Protein AF-X1MUB3-F1 (afdb_monomer)

Sequence (133 aa):
MIGELLTVVALPVMIALSGAAENIEVFLGGFYWQAFIVAVWESIAALSIIISLLYIFQKRYNKQGSLLKWMSPNFYTVYIMHQLVIVAVMIPFLRAAMPTALKFIFVALISVPACFVVSDLIRRIPYTKRVLG

pLDDT: mean 77.76, std 10.66, range [44.25, 91.31]

Solvent-accessible surface area (backbone atoms only — not comparable to full-atom values): 7685 Å² total; per-residue (Å²): 96,74,66,44,53,51,42,63,55,45,52,63,51,53,44,65,75,66,58,40,90,79,50,62,61,54,64,79,48,70,102,40,74,62,21,52,54,49,55,53,47,52,53,52,38,54,51,42,50,53,53,38,51,51,50,49,43,57,72,77,54,68,69,77,46,74,66,51,62,62,45,59,80,30,48,67,50,24,66,69,43,39,65,60,44,43,51,63,56,42,59,76,56,68,81,50,98,64,62,68,71,59,53,50,54,53,42,50,66,50,30,56,59,48,27,54,53,52,26,49,55,56,64,68,40,84,82,47,71,82,81,70,118

InterPro domains: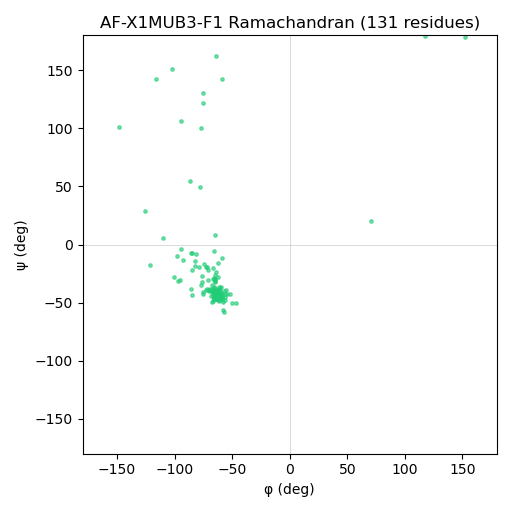
  IPR050623 Periplasmic Glucan Succinylation Acyltransferase [PTHR36927] (8-132)

Radius of gyration: 21.75 Å; Cα contacts (8 Å, |Δi|>4): 59; chains: 1; bounding box: 49×46×45 Å

Secondary structure (DSSP, 8-state):
-HHHHHHHHHHHHHHHHTTTTS-THHHHSSS-HHHHHHHHHHHHHHHHHHHHHHHHHHHH-----HHHHHHGGGHHHHHHHHHHHHHHHHHHHHTS---HHHHHHHHHHHHHHHHHHHHHHHHHSTTSTTT--

Organism: NCBI:txid412755

Mean predicted aligned error: 11.03 Å

Structure (mmCIF, N/CA/C/O backbone):
data_AF-X1MUB3-F1
#
_entry.id   AF-X1MUB3-F1
#
loop_
_atom_site.group_PDB
_atom_site.id
_atom_site.type_symbol
_atom_site.label_atom_id
_atom_site.label_alt_id
_atom_site.label_comp_id
_atom_site.label_asym_id
_atom_site.label_entity_id
_atom_site.label_seq_id
_atom_site.pdbx_PDB_ins_code
_atom_site.Cartn_x
_atom_site.Cartn_y
_atom_site.Cartn_z
_atom_site.occupancy
_atom_site.B_iso_or_equiv
_atom_site.auth_seq_id
_atom_site.auth_comp_id
_atom_site.auth_asym_id
_atom_site.auth_atom_id
_atom_site.pdbx_PDB_model_num
ATOM 1 N N . MET A 1 1 ? 0.242 17.736 3.246 1.00 61.06 1 MET A N 1
ATOM 2 C CA . MET A 1 1 ? -0.026 18.658 2.117 1.00 61.06 1 MET A CA 1
ATOM 3 C C . MET A 1 1 ? 1.180 19.515 1.732 1.00 61.06 1 MET A C 1
ATOM 5 O O . MET A 1 1 ? 1.747 19.218 0.697 1.00 61.06 1 MET A O 1
ATOM 9 N N . ILE A 1 2 ? 1.650 20.500 2.522 1.00 65.12 2 ILE A N 1
ATOM 10 C CA . ILE A 1 2 ? 2.849 21.300 2.141 1.00 65.12 2 ILE A CA 1
ATOM 11 C C . ILE A 1 2 ? 4.099 20.409 1.988 1.00 65.12 2 ILE A C 1
ATOM 13 O O . ILE A 1 2 ? 4.850 20.561 1.032 1.00 65.12 2 ILE A O 1
ATOM 17 N N . GLY A 1 3 ? 4.267 19.419 2.873 1.00 67.69 3 GLY A N 1
ATOM 18 C CA . GLY A 1 3 ? 5.355 18.437 2.779 1.00 67.69 3 GLY A CA 1
ATOM 19 C C . GLY A 1 3 ? 5.287 17.516 1.553 1.00 67.69 3 GLY A C 1
ATOM 20 O O . GLY A 1 3 ? 6.328 17.126 1.051 1.00 67.69 3 GLY A O 1
ATOM 21 N N . GLU A 1 4 ? 4.093 17.220 1.030 1.00 68.38 4 GLU A N 1
ATOM 22 C CA . GLU A 1 4 ? 3.941 16.406 -0.192 1.00 68.38 4 GLU A CA 1
ATOM 23 C C . GLU A 1 4 ? 4.241 17.211 -1.453 1.00 68.38 4 GLU A C 1
ATOM 25 O O . GLU A 1 4 ? 4.804 16.698 -2.412 1.00 68.38 4 GLU A O 1
ATOM 30 N N . LEU A 1 5 ? 3.887 18.498 -1.450 1.00 68.44 5 LEU A N 1
ATOM 31 C CA . LEU A 1 5 ? 4.240 19.390 -2.545 1.00 68.44 5 LEU A CA 1
ATOM 32 C C . LEU A 1 5 ? 5.765 19.555 -2.622 1.00 68.44 5 LEU A C 1
ATOM 34 O O . LEU A 1 5 ? 6.330 19.519 -3.708 1.00 68.44 5 LEU A O 1
ATOM 38 N N . LEU A 1 6 ? 6.435 19.660 -1.469 1.00 71.38 6 LEU A N 1
ATOM 39 C CA . LEU A 1 6 ? 7.896 19.701 -1.385 1.00 71.38 6 LEU A CA 1
ATOM 40 C C . LEU A 1 6 ? 8.557 18.408 -1.877 1.00 71.38 6 LEU A C 1
ATOM 42 O O . LEU A 1 6 ? 9.554 18.491 -2.591 1.00 71.38 6 LEU A O 1
ATOM 46 N N . THR A 1 7 ? 8.019 17.229 -1.545 1.00 73.50 7 THR A N 1
ATOM 47 C CA . THR A 1 7 ? 8.581 15.961 -2.036 1.00 73.50 7 THR A CA 1
ATOM 48 C C . THR A 1 7 ? 8.389 15.833 -3.543 1.00 73.50 7 THR A C 1
ATOM 50 O O . THR A 1 7 ? 9.376 15.647 -4.247 1.00 73.50 7 THR A O 1
ATOM 53 N N . VAL A 1 8 ? 7.179 16.050 -4.066 1.00 74.50 8 VAL A N 1
ATOM 54 C CA . VAL A 1 8 ? 6.888 15.965 -5.511 1.00 74.50 8 VAL A CA 1
ATOM 55 C C . VAL A 1 8 ? 7.699 16.973 -6.335 1.00 74.50 8 VAL A C 1
ATOM 57 O O . VAL A 1 8 ? 8.166 16.629 -7.418 1.00 74.50 8 VAL A O 1
ATOM 60 N N . VAL A 1 9 ? 7.917 18.191 -5.826 1.00 74.44 9 VAL A N 1
ATOM 61 C CA . VAL A 1 9 ? 8.726 19.224 -6.504 1.00 74.44 9 VAL A CA 1
ATOM 62 C C . VAL A 1 9 ? 10.230 18.949 -6.398 1.00 74.44 9 VAL A C 1
ATOM 64 O O . VAL A 1 9 ? 10.983 19.333 -7.290 1.00 74.44 9 VAL A O 1
ATOM 67 N N . ALA A 1 10 ? 10.691 18.248 -5.362 1.00 73.50 10 ALA A N 1
ATOM 68 C CA . ALA A 1 10 ? 12.101 17.889 -5.245 1.00 73.50 10 ALA A CA 1
ATOM 69 C C . ALA A 1 10 ? 12.554 16.900 -6.338 1.00 73.50 10 ALA A C 1
ATOM 71 O O . ALA A 1 10 ? 13.694 16.996 -6.781 1.00 73.50 10 ALA A O 1
ATOM 72 N N . LEU A 1 11 ? 11.675 16.029 -6.852 1.00 74.00 11 LEU A N 1
ATOM 73 C CA . LEU A 1 11 ? 12.004 15.078 -7.926 1.00 74.00 11 LEU A CA 1
ATOM 74 C C . LEU A 1 11 ? 12.513 15.746 -9.225 1.00 74.00 11 LEU A C 1
ATOM 76 O O . LEU A 1 11 ? 13.627 15.431 -9.645 1.00 74.00 11 LEU A O 1
ATOM 80 N N . PRO A 1 12 ? 11.783 16.686 -9.864 1.00 72.19 12 PRO A N 1
ATOM 81 C CA . PRO A 1 12 ? 12.269 17.363 -11.067 1.00 72.19 12 PRO A CA 1
ATOM 82 C C . PRO A 1 12 ? 13.513 18.219 -10.799 1.00 72.19 12 PRO A C 1
ATOM 84 O O . PRO A 1 12 ? 14.368 18.330 -11.673 1.00 72.19 12 PRO A O 1
ATOM 87 N N . VAL A 1 13 ? 13.660 18.775 -9.591 1.00 72.06 13 VAL A N 1
ATOM 88 C CA . VAL A 1 13 ? 14.860 19.528 -9.187 1.00 72.06 13 VAL A CA 1
ATOM 89 C C . VAL A 1 13 ? 16.081 18.607 -9.085 1.00 72.06 13 VAL A C 1
ATOM 91 O O . VAL A 1 13 ? 17.155 18.964 -9.563 1.00 72.06 13 VAL A O 1
ATOM 94 N N . MET A 1 14 ? 15.922 17.400 -8.536 1.00 69.25 14 MET A N 1
ATOM 95 C CA . MET A 1 14 ? 16.994 16.400 -8.470 1.00 69.25 14 MET A CA 1
ATOM 96 C C . MET A 1 14 ? 17.398 15.892 -9.856 1.00 69.25 14 MET A C 1
ATOM 98 O O . MET A 1 14 ? 18.586 15.736 -10.131 1.00 69.25 14 MET A O 1
ATOM 102 N N . ILE A 1 15 ? 16.429 15.678 -10.748 1.00 69.31 15 ILE A N 1
ATOM 103 C CA . ILE A 1 15 ? 16.672 15.279 -12.144 1.00 69.31 15 ILE A CA 1
ATOM 104 C C . ILE A 1 15 ? 17.404 16.400 -12.903 1.00 69.31 15 IL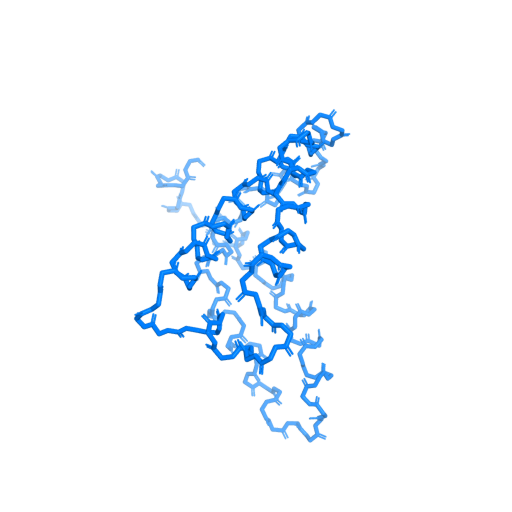E A C 1
ATOM 106 O O . ILE A 1 15 ? 18.358 16.130 -13.630 1.00 69.31 15 ILE A O 1
ATOM 110 N N . ALA A 1 16 ? 17.021 17.662 -12.691 1.00 70.19 16 ALA A N 1
ATOM 111 C CA . ALA A 1 16 ? 17.649 18.811 -13.344 1.00 70.19 16 ALA A CA 1
ATOM 112 C C . ALA A 1 16 ? 19.083 19.089 -12.851 1.00 70.19 16 ALA A C 1
ATOM 114 O O . ALA A 1 16 ? 19.952 19.409 -13.657 1.00 70.19 16 ALA A O 1
ATOM 115 N N . LEU A 1 17 ? 19.349 18.955 -11.546 1.00 67.25 17 LEU A N 1
ATOM 116 C CA . LEU A 1 17 ? 20.662 19.252 -10.946 1.00 67.25 17 LEU A CA 1
ATOM 117 C C . LEU A 1 17 ? 21.713 18.151 -11.149 1.00 67.25 17 LEU A C 1
ATOM 119 O O . LEU A 1 17 ? 22.905 18.406 -11.007 1.00 67.25 17 LEU A O 1
ATOM 123 N N . SER A 1 18 ? 21.290 16.927 -11.453 1.00 62.19 18 SER A N 1
ATOM 124 C CA . SER A 1 18 ? 22.169 15.751 -11.541 1.00 62.19 18 SER A CA 1
ATOM 125 C C . SER A 1 18 ? 22.678 15.439 -12.951 1.00 62.19 18 SER A C 1
ATOM 127 O O . SER A 1 18 ? 23.459 14.503 -13.107 1.00 62.19 18 SER A O 1
ATOM 129 N N . GLY A 1 19 ? 22.241 16.182 -13.977 1.00 61.72 19 GLY A N 1
ATOM 130 C CA . GLY A 1 19 ? 22.562 15.871 -15.378 1.00 61.72 19 GLY A CA 1
ATOM 131 C C . GLY A 1 19 ? 21.848 14.619 -15.910 1.00 61.72 19 GLY A C 1
ATOM 132 O O . GLY A 1 19 ? 22.267 14.041 -16.910 1.00 61.72 19 GLY A O 1
ATOM 133 N N . ALA A 1 20 ? 20.754 14.199 -15.262 1.00 54.00 20 ALA A N 1
ATOM 134 C CA . ALA A 1 20 ? 20.024 12.953 -15.526 1.00 54.00 20 ALA A CA 1
ATOM 135 C C . ALA A 1 20 ? 19.469 12.789 -16.953 1.00 54.00 20 ALA A C 1
ATOM 137 O O . ALA A 1 20 ? 19.023 11.700 -17.308 1.00 54.00 20 ALA A O 1
ATOM 138 N N . ALA A 1 21 ? 19.477 13.846 -17.768 1.00 57.47 21 ALA A N 1
ATOM 139 C CA . ALA A 1 21 ? 19.092 13.763 -19.173 1.00 57.47 21 ALA A CA 1
ATOM 140 C C . ALA A 1 21 ? 20.045 12.872 -19.995 1.00 57.47 21 ALA A C 1
ATOM 142 O O . ALA A 1 21 ? 19.629 12.344 -21.023 1.00 57.47 21 ALA A O 1
ATOM 143 N N . GLU A 1 22 ? 21.292 12.684 -19.544 1.00 60.62 22 GLU A N 1
ATOM 144 C CA . GLU A 1 22 ? 22.306 11.933 -20.294 1.00 60.62 22 GLU A CA 1
ATOM 145 C C . GLU A 1 22 ? 22.447 10.463 -19.861 1.00 60.62 22 GLU A C 1
ATOM 147 O O . GLU A 1 22 ? 22.742 9.627 -20.708 1.00 60.62 22 GLU A O 1
ATOM 152 N N . ASN A 1 23 ? 22.216 10.109 -18.584 1.00 62.75 23 ASN A N 1
ATOM 153 C CA . ASN A 1 23 ? 22.365 8.728 -18.090 1.00 62.75 23 ASN A CA 1
ATOM 154 C C . ASN A 1 23 ? 21.384 8.388 -16.950 1.00 62.75 23 ASN A C 1
ATOM 156 O O . ASN A 1 23 ? 21.619 8.701 -15.783 1.00 62.75 23 ASN A O 1
ATOM 160 N N . ILE A 1 24 ? 20.304 7.674 -17.282 1.00 65.75 24 ILE A N 1
ATOM 161 C CA . ILE A 1 24 ? 19.257 7.239 -16.333 1.00 65.75 24 ILE A CA 1
ATOM 162 C C . ILE A 1 24 ? 19.772 6.132 -15.386 1.00 65.75 24 ILE A C 1
ATOM 164 O O . ILE A 1 24 ? 19.267 5.965 -14.277 1.00 65.75 24 ILE A O 1
ATOM 168 N N . GLU A 1 25 ? 20.822 5.401 -15.775 1.00 65.06 25 GLU A N 1
ATOM 169 C CA . GLU A 1 25 ? 21.397 4.301 -14.983 1.00 65.06 25 GLU A CA 1
ATOM 170 C C . GLU A 1 25 ? 21.951 4.752 -13.624 1.00 65.06 25 GLU A C 1
ATOM 172 O O . GLU A 1 25 ? 21.879 4.002 -12.655 1.00 65.06 25 GLU A O 1
ATOM 177 N N . VAL A 1 26 ? 22.393 6.011 -13.512 1.00 64.19 26 VAL A N 1
ATOM 178 C CA . VAL A 1 26 ? 22.900 6.609 -12.261 1.00 64.19 26 VAL A CA 1
ATOM 179 C C . VAL A 1 26 ? 21.793 6.747 -11.196 1.00 64.19 26 VAL A C 1
ATOM 181 O O . VAL A 1 26 ? 22.086 6.842 -10.003 1.00 64.19 26 VAL A O 1
ATOM 184 N N . PHE A 1 27 ? 20.520 6.726 -11.614 1.00 64.00 27 PHE A N 1
ATOM 185 C CA . PHE A 1 27 ? 19.339 6.775 -10.744 1.00 64.00 27 PHE A CA 1
ATOM 186 C C . PHE A 1 27 ? 18.774 5.392 -10.406 1.00 64.00 27 PHE A C 1
ATOM 188 O O . PHE A 1 27 ? 18.200 5.216 -9.336 1.00 64.00 27 PHE A O 1
ATOM 195 N N . LEU A 1 28 ? 18.926 4.420 -11.308 1.00 65.38 28 LEU A N 1
ATOM 196 C CA . LEU A 1 28 ? 18.357 3.074 -11.167 1.00 65.38 28 LEU A CA 1
ATOM 197 C C . LEU A 1 28 ? 19.104 2.210 -10.133 1.00 65.38 28 LEU A C 1
ATOM 199 O O . LEU A 1 28 ? 18.561 1.206 -9.672 1.00 65.38 28 LEU A O 1
ATOM 203 N N . GLY A 1 29 ? 20.323 2.599 -9.745 1.00 63.72 29 GLY A N 1
ATOM 204 C CA . GLY A 1 29 ? 21.091 1.966 -8.671 1.00 63.72 29 GLY A CA 1
ATOM 205 C C . GLY A 1 29 ? 22.607 2.097 -8.854 1.00 63.72 29 GLY A C 1
ATOM 206 O O . GLY A 1 29 ? 23.087 2.663 -9.829 1.00 63.72 29 GLY A O 1
ATOM 207 N N . GLY A 1 30 ? 23.381 1.567 -7.902 1.00 71.12 30 GLY A N 1
ATOM 208 C CA . GLY A 1 30 ? 24.851 1.566 -7.934 1.00 71.12 30 GLY A CA 1
ATOM 209 C C . GLY A 1 30 ? 25.499 2.343 -6.783 1.00 71.12 30 GLY A C 1
ATOM 210 O O . GLY A 1 30 ? 24.819 2.894 -5.920 1.00 71.12 30 GLY A O 1
ATOM 211 N N . PHE A 1 31 ? 26.835 2.377 -6.751 1.00 73.81 31 PHE A N 1
ATOM 212 C CA . PHE A 1 31 ? 27.618 3.039 -5.695 1.00 73.81 31 PHE A CA 1
ATOM 213 C C . PHE A 1 31 ? 27.826 4.534 -5.999 1.00 73.81 31 PHE A C 1
ATOM 215 O O . PHE A 1 31 ? 28.947 5.035 -6.064 1.00 73.81 31 PHE A O 1
ATOM 222 N N . TYR A 1 32 ? 26.719 5.241 -6.226 1.00 78.88 3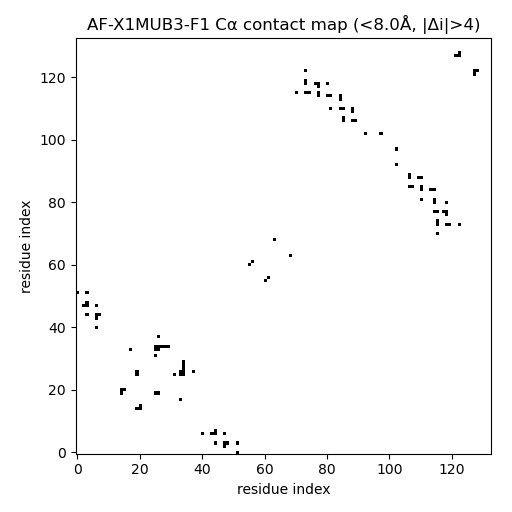2 TYR A N 1
ATOM 223 C CA . TYR A 1 32 ? 26.700 6.657 -6.588 1.00 78.88 32 TYR A CA 1
ATOM 224 C C . TYR A 1 32 ? 26.008 7.476 -5.501 1.00 78.88 32 TYR A C 1
ATOM 226 O O . TYR A 1 32 ? 25.007 7.054 -4.919 1.00 78.88 32 TYR A O 1
ATOM 234 N N . TRP A 1 33 ? 26.517 8.680 -5.237 1.00 77.88 33 TRP A N 1
ATOM 235 C CA . TRP A 1 33 ? 25.911 9.576 -4.251 1.00 77.88 33 TRP A CA 1
ATOM 236 C C . TRP A 1 33 ? 24.517 10.047 -4.702 1.00 77.88 33 TRP A C 1
ATOM 238 O O . TRP A 1 33 ? 23.643 10.258 -3.865 1.00 77.88 33 TRP A O 1
ATOM 248 N N . GLN A 1 34 ? 24.275 10.128 -6.015 1.00 79.12 34 GLN A N 1
ATOM 249 C CA . GLN A 1 34 ? 22.971 10.450 -6.599 1.00 79.12 34 GLN A CA 1
ATOM 250 C C . GLN A 1 34 ? 21.918 9.385 -6.261 1.00 79.12 34 GLN A C 1
ATOM 252 O O . GLN A 1 34 ? 20.833 9.730 -5.798 1.00 79.12 34 GLN A O 1
ATOM 257 N N . ALA A 1 35 ? 22.256 8.098 -6.407 1.00 77.25 35 ALA A N 1
ATOM 258 C CA . ALA A 1 35 ? 21.366 6.987 -6.065 1.00 77.25 35 ALA A CA 1
ATOM 259 C C . ALA A 1 35 ? 20.998 6.982 -4.570 1.00 77.25 35 ALA A C 1
ATOM 261 O O . ALA A 1 35 ? 19.852 6.718 -4.210 1.00 77.25 35 ALA A O 1
ATOM 262 N N . PHE A 1 36 ? 21.939 7.347 -3.690 1.00 80.31 36 PHE A N 1
ATOM 263 C CA . PHE A 1 36 ? 21.664 7.484 -2.257 1.00 80.31 36 PHE A CA 1
ATOM 264 C C . PHE A 1 36 ? 20.640 8.589 -1.966 1.00 80.31 36 PHE A C 1
ATOM 266 O O . PHE A 1 36 ? 19.683 8.365 -1.225 1.00 80.31 36 PHE A O 1
ATOM 273 N N . ILE A 1 37 ? 20.805 9.770 -2.568 1.00 80.56 37 ILE A N 1
ATOM 274 C CA . ILE A 1 37 ? 19.869 10.883 -2.360 1.00 80.56 37 ILE A CA 1
ATOM 275 C C . ILE A 1 37 ? 18.479 10.525 -2.902 1.00 80.56 37 ILE A C 1
ATOM 277 O O . ILE A 1 37 ? 17.480 10.833 -2.251 1.00 80.56 37 ILE A O 1
ATOM 281 N N . VAL A 1 38 ? 18.399 9.834 -4.042 1.00 79.69 38 VAL A N 1
ATOM 282 C CA . VAL A 1 38 ? 17.131 9.349 -4.613 1.00 79.69 38 VAL A CA 1
ATOM 283 C C . VAL A 1 38 ? 16.451 8.357 -3.679 1.00 79.69 38 VAL A C 1
ATOM 285 O O . VAL A 1 38 ? 15.283 8.551 -3.368 1.00 79.69 38 VAL A O 1
ATOM 288 N N . ALA A 1 39 ? 17.171 7.369 -3.147 1.00 82.25 39 ALA A N 1
ATOM 289 C CA . ALA A 1 39 ? 16.604 6.389 -2.218 1.00 82.25 39 ALA A CA 1
ATOM 290 C C . ALA A 1 39 ? 16.095 7.030 -0.908 1.00 82.25 39 ALA A C 1
ATOM 292 O O . ALA A 1 39 ? 15.033 6.669 -0.384 1.00 82.25 39 ALA A O 1
ATOM 293 N N . VAL A 1 40 ? 16.829 8.016 -0.378 1.00 84.38 40 VAL A N 1
ATOM 294 C CA . VAL A 1 40 ? 16.391 8.800 0.789 1.00 84.38 40 VAL A CA 1
ATOM 295 C C . VAL A 1 40 ? 15.144 9.616 0.447 1.00 84.38 40 VAL A C 1
ATOM 297 O O . VAL A 1 40 ? 14.180 9.622 1.218 1.00 84.38 40 VAL A O 1
ATOM 300 N N . TRP A 1 41 ? 15.133 10.269 -0.715 1.00 83.75 41 TRP A N 1
ATOM 301 C CA . TRP A 1 41 ? 13.981 11.028 -1.189 1.00 83.75 41 TRP A CA 1
ATOM 302 C C . TRP A 1 41 ? 12.751 10.132 -1.385 1.00 83.75 41 TRP A C 1
ATOM 304 O O . TRP A 1 41 ? 11.679 10.491 -0.902 1.00 83.75 41 TRP A O 1
ATOM 314 N N . GLU A 1 42 ? 12.895 8.953 -1.996 1.00 82.62 42 GLU A N 1
ATOM 315 C CA . GLU A 1 42 ? 11.810 7.981 -2.189 1.00 82.62 42 GLU A CA 1
ATOM 316 C C . GLU A 1 42 ? 11.210 7.542 -0.852 1.00 82.62 42 GLU A C 1
ATOM 318 O O . GLU A 1 42 ? 9.988 7.515 -0.692 1.00 82.62 42 GLU A O 1
ATOM 323 N N . SER A 1 43 ? 12.059 7.274 0.143 1.00 87.38 43 SER A N 1
ATOM 324 C CA . SER A 1 43 ? 11.621 6.895 1.490 1.00 87.38 43 SER A CA 1
ATOM 325 C C . SER A 1 43 ? 10.815 8.015 2.163 1.00 87.38 43 SER A C 1
ATOM 327 O O . SER A 1 43 ? 9.744 7.771 2.726 1.00 87.38 43 SER A O 1
ATOM 329 N N . ILE A 1 44 ? 11.290 9.263 2.076 1.00 86.44 44 ILE A N 1
ATOM 330 C CA . ILE A 1 44 ? 10.589 10.434 2.628 1.00 86.44 44 ILE A CA 1
ATOM 331 C C . ILE A 1 44 ? 9.279 10.688 1.871 1.00 86.44 44 ILE A C 1
ATOM 333 O O . ILE A 1 44 ? 8.250 10.968 2.493 1.00 86.44 44 ILE A O 1
ATOM 337 N N . ALA A 1 45 ? 9.288 10.557 0.543 1.00 85.62 45 ALA A N 1
ATOM 338 C CA . ALA A 1 45 ? 8.108 10.713 -0.294 1.00 85.62 45 ALA A CA 1
ATOM 339 C C . ALA A 1 45 ? 7.040 9.678 0.076 1.00 85.62 45 ALA A C 1
ATOM 341 O O . ALA A 1 45 ? 5.901 10.060 0.361 1.00 85.62 45 ALA A O 1
ATOM 342 N N . ALA A 1 46 ? 7.417 8.402 0.193 1.00 85.88 46 ALA A N 1
ATOM 343 C CA . ALA A 1 46 ? 6.518 7.330 0.608 1.00 85.88 46 ALA A CA 1
ATOM 344 C C . ALA A 1 46 ? 5.869 7.619 1.973 1.00 85.88 46 ALA A C 1
ATOM 346 O O . ALA A 1 46 ? 4.645 7.543 2.106 1.00 85.88 46 ALA A O 1
ATOM 347 N N . LEU A 1 47 ? 6.655 8.033 2.973 1.00 89.06 47 LEU A N 1
ATOM 348 C CA . LEU A 1 47 ? 6.129 8.402 4.293 1.00 89.06 47 LEU A CA 1
ATOM 349 C C . LEU A 1 47 ? 5.188 9.611 4.230 1.00 89.06 47 LEU A C 1
ATOM 351 O O . LEU A 1 47 ? 4.134 9.604 4.870 1.00 89.06 47 LEU A O 1
ATOM 355 N N . SER A 1 48 ? 5.533 10.634 3.444 1.00 87.25 48 SER A N 1
ATOM 356 C CA . SER A 1 48 ? 4.707 11.837 3.299 1.00 87.25 48 SER A CA 1
ATOM 357 C C . SER A 1 48 ? 3.325 11.528 2.713 1.00 87.25 48 SER A C 1
ATOM 359 O O . SER A 1 48 ? 2.324 12.062 3.207 1.00 87.25 48 SER A O 1
ATOM 361 N N . ILE A 1 49 ? 3.277 10.607 1.742 1.00 86.88 49 ILE A N 1
ATOM 362 C CA . ILE A 1 49 ? 2.048 10.120 1.109 1.00 86.88 49 ILE A CA 1
ATOM 363 C C . ILE A 1 49 ? 1.213 9.343 2.125 1.00 86.88 49 ILE A C 1
ATOM 365 O O . ILE A 1 49 ? 0.025 9.621 2.288 1.00 86.88 49 ILE A O 1
ATOM 369 N N . ILE A 1 50 ? 1.827 8.409 2.861 1.00 89.81 50 ILE A N 1
ATOM 370 C CA . ILE A 1 50 ? 1.125 7.614 3.880 1.00 89.81 50 ILE A CA 1
ATOM 371 C C . ILE A 1 50 ? 0.491 8.532 4.935 1.00 89.81 50 ILE A C 1
ATOM 373 O O . ILE A 1 50 ? -0.698 8.402 5.232 1.00 89.81 50 ILE A O 1
ATOM 377 N N . ILE A 1 51 ? 1.255 9.486 5.476 1.00 88.88 51 ILE A N 1
ATOM 378 C CA . ILE A 1 51 ? 0.785 10.400 6.529 1.00 88.88 51 ILE A CA 1
ATOM 379 C C . ILE A 1 51 ? -0.336 11.305 6.017 1.00 88.88 51 ILE A C 1
ATOM 381 O O . ILE A 1 51 ? -1.333 11.515 6.711 1.00 88.88 51 ILE A O 1
ATOM 385 N N . SER A 1 52 ? -0.200 11.852 4.813 1.00 87.38 52 SER A N 1
ATOM 386 C CA . SER A 1 52 ? -1.200 12.771 4.273 1.00 87.38 52 SER A CA 1
ATOM 387 C C . SER A 1 52 ? -2.479 12.050 3.880 1.00 87.38 52 SER A C 1
ATOM 389 O O . SER A 1 52 ? -3.567 12.556 4.163 1.00 87.38 52 SER A O 1
ATOM 391 N N . LEU A 1 53 ? -2.374 10.847 3.313 1.00 87.62 53 LEU A N 1
ATOM 392 C CA . LEU A 1 53 ? -3.534 10.008 3.046 1.00 87.62 53 LEU A CA 1
ATOM 393 C C . LEU A 1 53 ? -4.247 9.658 4.356 1.00 87.62 53 LEU A C 1
ATOM 395 O O . LEU A 1 53 ? -5.461 9.836 4.457 1.00 87.62 53 LEU A O 1
ATOM 399 N N . LEU A 1 54 ? -3.499 9.276 5.396 1.00 87.88 54 LEU A N 1
ATOM 400 C CA . LEU A 1 54 ? -4.056 9.019 6.723 1.00 87.88 54 LEU A CA 1
ATOM 401 C C . LEU A 1 54 ? -4.764 10.260 7.288 1.00 87.88 54 LEU A C 1
ATOM 403 O O . 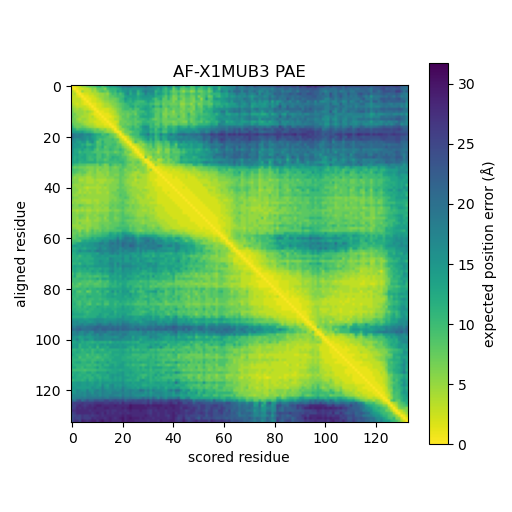LEU A 1 54 ? -5.898 10.155 7.751 1.00 87.88 54 LEU A O 1
ATOM 407 N N . TYR A 1 55 ? -4.149 11.441 7.190 1.00 89.25 55 TYR A N 1
ATOM 408 C CA . TYR A 1 55 ? -4.747 12.706 7.626 1.00 89.25 55 TYR A CA 1
ATOM 409 C C . TYR A 1 55 ? -6.042 13.033 6.867 1.00 89.25 55 TYR A C 1
ATOM 411 O O . TYR A 1 55 ? -7.040 13.424 7.477 1.00 89.25 55 TYR A O 1
ATOM 419 N N . ILE A 1 56 ? -6.061 12.854 5.543 1.00 87.44 56 ILE A N 1
ATOM 420 C CA . ILE A 1 56 ? -7.249 13.092 4.711 1.00 87.44 56 ILE A CA 1
ATOM 421 C C . ILE A 1 56 ? -8.372 12.135 5.113 1.00 87.44 56 ILE A C 1
ATOM 423 O O . ILE A 1 56 ? -9.504 12.580 5.319 1.00 87.44 56 ILE A O 1
ATOM 427 N N . PHE A 1 57 ? -8.073 10.845 5.266 1.00 84.88 57 PHE A N 1
ATOM 428 C C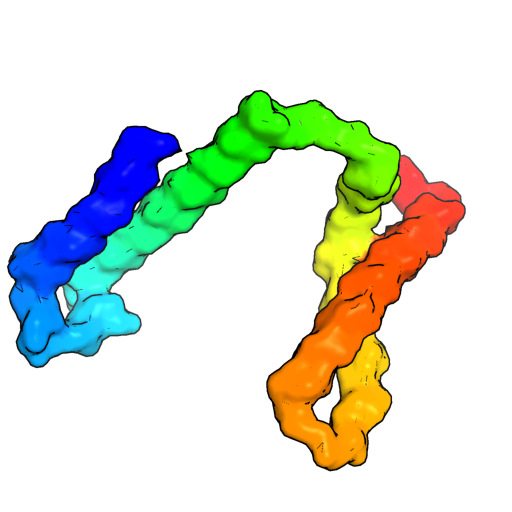A . PHE A 1 57 ? -9.061 9.848 5.673 1.00 84.88 57 PHE A CA 1
ATOM 429 C C . PHE A 1 57 ? -9.574 10.102 7.094 1.00 84.88 57 PHE A C 1
ATOM 431 O O . PHE A 1 57 ? -10.784 10.065 7.309 1.00 84.88 57 PHE A O 1
ATOM 438 N N . GLN A 1 58 ? -8.704 10.472 8.034 1.00 84.25 58 GLN A N 1
ATOM 439 C CA . GLN A 1 58 ? -9.115 10.843 9.390 1.00 84.25 58 GLN A CA 1
ATOM 440 C C . GLN A 1 58 ? -9.958 12.119 9.432 1.00 84.25 58 GLN A C 1
ATOM 442 O O . GLN A 1 58 ? -10.873 12.211 10.239 1.00 84.25 58 GLN A O 1
ATOM 447 N N . LYS A 1 59 ? -9.689 13.123 8.592 1.00 84.81 59 LYS A N 1
ATOM 448 C CA . LYS A 1 59 ? -10.418 14.401 8.649 1.00 84.81 59 LYS A CA 1
ATOM 449 C C . LYS A 1 59 ? -11.718 14.387 7.846 1.00 84.81 59 LYS A C 1
ATOM 451 O O . LYS A 1 59 ? -12.704 14.987 8.266 1.00 84.81 59 LYS A O 1
ATOM 456 N N . ARG A 1 60 ? -11.722 13.741 6.676 1.00 80.94 60 ARG A N 1
ATOM 457 C CA . ARG A 1 60 ? -12.852 13.755 5.724 1.00 80.94 60 ARG A CA 1
ATOM 458 C C . ARG A 1 60 ? -13.707 12.492 5.794 1.00 80.94 60 ARG A C 1
ATOM 460 O O . ARG A 1 60 ? -14.901 12.572 5.526 1.00 80.94 60 ARG A O 1
ATOM 467 N N . TYR A 1 61 ? -13.128 11.359 6.192 1.00 78.69 61 TYR A N 1
ATOM 468 C CA . TYR A 1 61 ? -13.772 10.042 6.172 1.00 78.69 61 TYR A CA 1
ATOM 469 C C . TYR A 1 61 ? -13.750 9.333 7.537 1.00 78.69 61 TYR A C 1
ATOM 471 O O . TYR A 1 61 ? -13.841 8.110 7.594 1.00 78.69 61 TYR A O 1
ATOM 479 N N . ASN A 1 62 ? -13.734 10.079 8.651 1.00 76.44 62 ASN A N 1
ATOM 480 C CA . ASN A 1 62 ? -13.755 9.516 10.016 1.00 76.44 62 ASN A CA 1
ATOM 481 C C . ASN A 1 62 ? -15.044 8.760 10.395 1.00 76.44 62 ASN A C 1
ATOM 483 O O . ASN A 1 62 ? -15.290 8.465 11.564 1.00 76.44 62 ASN A O 1
ATOM 487 N N . LYS A 1 63 ? -15.944 8.520 9.441 1.00 76.00 63 LYS A N 1
ATOM 488 C CA . LYS A 1 63 ? -17.201 7.823 9.687 1.00 76.00 63 LYS A CA 1
ATOM 489 C C . LYS A 1 63 ? -17.003 6.350 9.361 1.00 76.00 63 LYS A C 1
ATOM 491 O O . LYS A 1 63 ? -16.948 5.960 8.198 1.00 76.00 63 LYS A O 1
ATOM 496 N N . GLN A 1 64 ? -16.926 5.527 10.400 1.00 71.88 64 GLN A N 1
ATOM 497 C CA . GLN A 1 64 ? -16.865 4.079 10.257 1.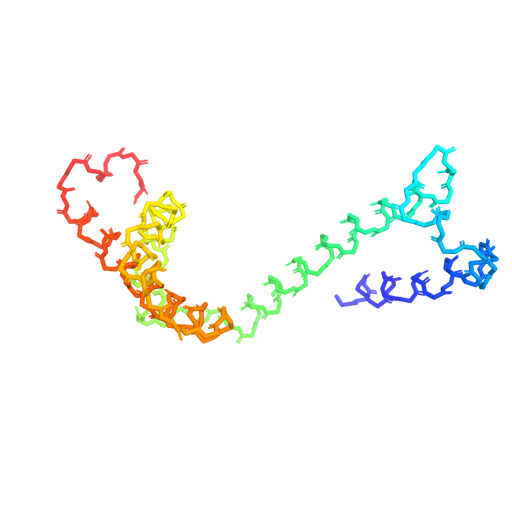00 71.88 64 GLN A CA 1
ATOM 498 C C . GLN A 1 64 ? -18.267 3.535 9.935 1.00 71.88 64 GLN A C 1
ATOM 500 O O . GLN A 1 64 ? -19.118 3.411 10.814 1.00 71.88 64 GLN A O 1
ATOM 505 N N . GLY A 1 65 ? -18.533 3.241 8.658 1.00 78.00 65 GLY A N 1
ATOM 506 C CA . GLY A 1 65 ? -19.777 2.586 8.239 1.00 78.00 65 GLY A CA 1
ATOM 507 C C . GLY A 1 65 ? -19.913 1.167 8.810 1.00 78.00 65 GLY A C 1
ATOM 508 O O . GLY A 1 65 ? -18.920 0.555 9.201 1.00 78.00 65 GLY A O 1
ATOM 509 N N . SER A 1 66 ? -21.133 0.615 8.816 1.00 75.56 66 SER A N 1
ATOM 510 C CA . SER A 1 66 ? -21.416 -0.744 9.327 1.00 75.56 66 SER A CA 1
ATOM 511 C C . SER A 1 66 ? -20.501 -1.813 8.705 1.00 75.56 66 SER A C 1
ATOM 513 O O . SER A 1 66 ? -19.913 -2.628 9.414 1.00 75.56 66 SER A O 1
ATOM 515 N N . LEU A 1 67 ? -20.273 -1.728 7.387 1.00 76.12 67 LEU A N 1
ATOM 516 C CA . LEU A 1 67 ? -19.358 -2.613 6.665 1.00 76.12 67 LEU A CA 1
ATOM 517 C C . LEU A 1 67 ? -17.902 -2.466 7.144 1.00 76.12 67 LEU A C 1
ATOM 519 O O . LEU A 1 67 ? -17.252 -3.461 7.447 1.00 76.12 67 LEU A O 1
ATOM 523 N N . LEU A 1 68 ? -17.402 -1.234 7.292 1.00 75.88 68 LEU A N 1
ATOM 524 C CA . LEU A 1 68 ? -16.042 -0.971 7.785 1.00 75.88 68 LEU A CA 1
ATOM 525 C C . LEU A 1 68 ? -15.861 -1.424 9.240 1.00 75.88 68 LEU A C 1
ATOM 527 O O . LEU A 1 68 ? -14.773 -1.859 9.610 1.00 75.88 68 LEU A O 1
ATOM 531 N N . LYS A 1 69 ? -16.911 -1.347 10.063 1.00 78.50 69 LYS A N 1
ATOM 532 C CA . LYS A 1 69 ? -16.897 -1.833 11.448 1.00 78.50 69 LYS A CA 1
ATOM 533 C C . LYS A 1 69 ? -16.782 -3.359 11.515 1.00 78.50 69 LYS A C 1
ATOM 535 O O . LYS A 1 69 ? -16.105 -3.873 12.400 1.00 78.50 69 LYS A O 1
ATOM 540 N N . TRP A 1 70 ? -17.393 -4.072 10.568 1.00 75.62 70 TRP A N 1
ATOM 541 C CA . TRP A 1 70 ? -17.255 -5.525 10.438 1.00 75.62 70 TRP A CA 1
ATOM 542 C C . TRP A 1 70 ? -15.900 -5.937 9.836 1.00 75.62 70 TRP A C 1
ATOM 544 O O . TRP A 1 70 ? -15.264 -6.867 10.327 1.00 75.62 70 TRP A O 1
ATOM 554 N N . MET A 1 71 ? -15.410 -5.211 8.825 1.00 76.75 71 MET A N 1
ATOM 555 C CA . MET A 1 71 ? -14.139 -5.515 8.152 1.00 76.75 71 MET A CA 1
ATOM 556 C C . MET A 1 71 ? -12.908 -5.186 9.003 1.00 76.75 71 MET A C 1
ATOM 558 O O . MET A 1 71 ? -11.945 -5.947 8.982 1.00 76.75 71 MET A O 1
ATOM 562 N N . SER A 1 72 ? -12.927 -4.072 9.746 1.00 79.88 72 SER A N 1
ATOM 563 C CA . SER A 1 72 ? -11.789 -3.560 10.530 1.00 79.88 72 SER A CA 1
ATOM 564 C C . SER A 1 72 ? -11.088 -4.632 11.378 1.00 79.88 72 SER A C 1
ATOM 566 O O . SER A 1 72 ? -9.878 -4.792 11.228 1.00 79.88 72 SER A O 1
ATOM 568 N N . PRO A 1 73 ? -11.799 -5.431 12.188 1.00 79.94 73 PRO A N 1
ATOM 569 C CA . PRO A 1 73 ? -11.147 -6.449 13.001 1.00 79.94 73 PRO A CA 1
ATOM 570 C C . PRO A 1 73 ? -10.824 -7.757 12.246 1.00 79.94 73 PRO A C 1
ATOM 572 O O . PRO A 1 73 ? -10.115 -8.613 12.769 1.00 79.94 73 PRO A O 1
ATOM 575 N N . ASN A 1 74 ? -11.303 -7.920 11.007 1.00 81.69 74 ASN A N 1
ATOM 576 C CA . ASN A 1 74 ? -10.940 -9.033 10.123 1.00 81.69 74 ASN A CA 1
ATOM 577 C C . ASN A 1 74 ? -9.631 -8.761 9.350 1.00 81.69 74 ASN A C 1
ATOM 579 O O . ASN A 1 74 ? -8.958 -9.706 8.944 1.00 81.69 74 ASN A O 1
ATOM 583 N N . PHE A 1 75 ? -9.214 -7.497 9.184 1.00 83.75 75 PHE A N 1
ATOM 584 C CA . PHE A 1 75 ? -8.055 -7.128 8.352 1.00 83.75 75 PHE A CA 1
ATOM 585 C C . PHE A 1 75 ? -6.756 -7.855 8.713 1.00 83.75 75 PHE A C 1
ATOM 587 O O . PHE A 1 75 ? -6.046 -8.303 7.816 1.00 83.75 75 PHE A O 1
ATOM 594 N N . TYR A 1 76 ? -6.445 -8.010 10.002 1.00 82.44 76 TYR A N 1
ATOM 595 C CA . TYR A 1 76 ? -5.213 -8.690 10.413 1.00 82.44 76 TYR A CA 1
ATOM 596 C C . TYR A 1 76 ? -5.224 -10.181 10.047 1.00 82.44 76 TYR A C 1
ATOM 598 O O . TYR A 1 76 ? -4.236 -10.726 9.563 1.00 82.44 76 TYR A O 1
ATOM 606 N N . THR A 1 77 ? -6.370 -10.843 10.218 1.00 83.75 77 THR A N 1
ATOM 607 C CA . THR A 1 77 ? -6.510 -12.261 9.856 1.00 83.75 77 THR A CA 1
ATOM 608 C C . THR A 1 77 ? -6.495 -12.433 8.336 1.00 83.75 77 THR A C 1
ATOM 610 O O . THR A 1 77 ? -5.831 -13.337 7.834 1.00 83.75 77 THR A O 1
ATOM 613 N N . VAL A 1 78 ? -7.134 -11.523 7.588 1.00 87.50 78 VAL A N 1
ATOM 614 C CA . VAL A 1 78 ? -7.021 -11.450 6.122 1.00 87.50 78 VAL A CA 1
ATOM 615 C C . VAL A 1 78 ? -5.562 -11.307 5.690 1.00 87.50 78 VAL A C 1
ATOM 617 O O . VAL A 1 78 ? -5.133 -12.033 4.802 1.00 87.50 78 VAL A O 1
ATOM 620 N N . TYR A 1 79 ? -4.780 -10.435 6.331 1.00 85.50 79 TYR A N 1
ATOM 621 C CA . TYR A 1 79 ? -3.366 -10.244 6.001 1.00 85.50 79 TYR A CA 1
ATOM 622 C C . TYR A 1 79 ? -2.537 -11.524 6.164 1.00 85.50 79 TYR A C 1
ATOM 624 O O . TYR A 1 79 ? -1.666 -11.791 5.347 1.00 85.50 79 TYR A O 1
ATOM 632 N N . ILE A 1 80 ? -2.820 -12.366 7.154 1.00 86.06 80 ILE A N 1
ATOM 633 C CA . ILE A 1 80 ? -2.117 -13.651 7.292 1.00 86.06 80 ILE A CA 1
ATOM 634 C C . ILE A 1 80 ? -2.625 -14.659 6.251 1.00 86.06 80 ILE A C 1
ATOM 636 O O . ILE A 1 80 ? -1.844 -15.368 5.620 1.00 86.06 80 ILE A O 1
ATOM 640 N N . MET A 1 81 ? -3.941 -14.708 6.044 1.00 85.69 81 MET A N 1
ATOM 641 C CA . MET A 1 81 ? -4.583 -15.741 5.230 1.00 85.69 81 MET A CA 1
ATOM 642 C C . MET A 1 81 ? -4.551 -15.466 3.724 1.00 85.69 81 MET A C 1
ATOM 644 O O . MET A 1 81 ? -4.737 -16.407 2.951 1.00 85.69 81 MET A O 1
ATOM 648 N N . HIS A 1 82 ? -4.317 -14.223 3.285 1.00 88.25 82 HIS A N 1
ATOM 649 C CA . HIS A 1 82 ? -4.434 -13.854 1.870 1.00 88.25 82 HIS A CA 1
ATOM 650 C C . HIS A 1 82 ? -3.539 -14.711 0.975 1.00 88.25 82 HIS A C 1
ATOM 652 O O . HIS A 1 82 ? -3.997 -15.159 -0.070 1.00 88.25 82 HIS A O 1
ATOM 658 N N . GLN A 1 83 ? -2.314 -15.021 1.411 1.00 88.81 83 GLN A N 1
ATOM 659 C CA . GLN A 1 83 ? -1.386 -15.840 0.634 1.00 88.81 83 GLN A CA 1
ATOM 660 C C . GLN A 1 83 ? -1.964 -17.238 0.359 1.00 88.81 83 GLN A C 1
ATOM 662 O O . GLN A 1 83 ? -1.936 -17.717 -0.771 1.00 88.81 83 GLN A O 1
ATOM 667 N N . LEU A 1 84 ? -2.559 -17.874 1.373 1.00 89.62 84 LEU A N 1
ATOM 668 C CA . LEU A 1 84 ? -3.160 -19.204 1.240 1.00 89.62 84 LEU A CA 1
ATOM 669 C C . LEU A 1 84 ? -4.411 -19.171 0.355 1.00 89.62 84 LEU A C 1
ATOM 671 O O . LEU A 1 84 ? -4.583 -20.026 -0.514 1.00 89.62 84 LEU A O 1
ATOM 675 N N . VAL A 1 85 ? -5.273 -18.173 0.559 1.00 88.44 85 VAL A N 1
ATOM 676 C CA . VAL A 1 85 ? -6.529 -18.035 -0.191 1.00 88.44 85 VAL A CA 1
ATOM 677 C C . VAL A 1 85 ? -6.258 -17.727 -1.662 1.00 88.44 85 VAL A C 1
ATOM 679 O O . VAL A 1 85 ? -6.862 -18.351 -2.531 1.00 88.44 85 VAL A O 1
ATOM 682 N N . ILE A 1 86 ? -5.333 -16.813 -1.963 1.00 89.62 86 ILE A N 1
ATOM 683 C CA . ILE A 1 86 ? -4.982 -16.454 -3.343 1.00 89.62 86 ILE A CA 1
ATOM 684 C C . ILE A 1 86 ? -4.431 -17.673 -4.082 1.00 89.62 86 ILE A C 1
ATOM 686 O O . ILE A 1 86 ? -4.883 -17.957 -5.191 1.00 89.62 86 ILE A O 1
ATOM 690 N N . VAL A 1 87 ? -3.520 -18.434 -3.466 1.00 89.31 87 VAL A N 1
ATOM 691 C CA . VAL A 1 87 ? -2.978 -19.660 -4.074 1.00 89.31 87 VAL A CA 1
ATOM 692 C C . VAL A 1 87 ? -4.091 -20.677 -4.332 1.00 89.31 87 VAL A C 1
ATOM 694 O O . VAL A 1 87 ? -4.189 -21.197 -5.443 1.00 89.31 87 VAL A O 1
ATOM 697 N N . ALA A 1 88 ? -4.980 -20.909 -3.361 1.00 88.38 88 ALA A N 1
ATOM 698 C CA . ALA A 1 88 ? -6.108 -21.829 -3.522 1.00 88.38 88 ALA A CA 1
ATOM 699 C C . ALA A 1 88 ? -7.041 -21.425 -4.678 1.00 88.38 88 ALA A C 1
ATOM 701 O O . ALA A 1 88 ? -7.453 -22.275 -5.469 1.00 88.38 88 ALA A O 1
ATOM 702 N N . VAL A 1 89 ? -7.333 -20.128 -4.812 1.00 86.75 89 VAL A N 1
ATOM 703 C CA . VAL A 1 89 ? -8.163 -19.583 -5.899 1.00 86.75 89 VAL A CA 1
ATOM 704 C C . VAL A 1 89 ? -7.432 -19.627 -7.242 1.00 86.75 89 VAL A C 1
ATOM 706 O O . VAL A 1 89 ? -8.076 -19.792 -8.272 1.00 86.75 89 VAL A O 1
ATOM 709 N N . MET A 1 90 ? -6.105 -19.520 -7.269 1.00 87.62 90 MET A N 1
ATOM 710 C CA . MET A 1 90 ? -5.322 -19.494 -8.508 1.00 87.62 90 MET A CA 1
ATOM 711 C C . MET A 1 90 ? -5.165 -20.880 -9.157 1.00 87.62 90 MET A C 1
ATOM 713 O O . MET A 1 90 ? -5.146 -20.974 -10.386 1.00 87.62 90 MET A O 1
ATOM 717 N N . ILE A 1 91 ? -5.110 -21.957 -8.364 1.00 87.25 91 ILE A N 1
ATOM 718 C CA . ILE A 1 91 ? -4.976 -23.350 -8.839 1.00 87.25 91 ILE A CA 1
ATOM 719 C C . ILE A 1 91 ? -5.984 -23.729 -9.946 1.00 87.25 91 ILE A C 1
ATOM 721 O O . ILE A 1 91 ? -5.545 -24.233 -10.983 1.00 87.25 91 ILE A O 1
ATOM 725 N N . PRO A 1 92 ? -7.306 -23.489 -9.822 1.00 85.56 92 PRO A N 1
ATOM 726 C CA . PRO A 1 92 ? -8.250 -23.826 -10.892 1.00 85.56 92 PRO A CA 1
ATOM 727 C C . PRO A 1 92 ? -8.030 -23.009 -12.179 1.00 85.56 92 PRO A C 1
ATOM 729 O O . PRO A 1 92 ? -8.312 -23.499 -13.272 1.00 85.56 92 PRO A O 1
ATOM 732 N N . PHE A 1 93 ? -7.464 -21.801 -12.089 1.00 82.06 93 PHE A N 1
ATOM 733 C CA . PHE A 1 93 ? -7.183 -20.941 -13.246 1.00 82.06 93 PHE A CA 1
ATOM 734 C C . PHE A 1 93 ? -5.847 -21.255 -13.942 1.00 82.06 93 PHE A C 1
ATOM 736 O O . PHE A 1 93 ? -5.589 -20.723 -15.030 1.00 82.06 93 PHE A O 1
ATOM 743 N N . LEU A 1 94 ? -5.004 -22.136 -13.383 1.00 81.00 94 LEU A N 1
ATOM 744 C CA . LEU A 1 94 ? -3.735 -22.533 -14.013 1.00 81.00 94 LEU A CA 1
ATOM 745 C C . LEU A 1 94 ? -3.959 -23.189 -15.381 1.00 81.00 94 LEU A C 1
ATOM 747 O O . LEU A 1 94 ? -3.262 -22.861 -16.336 1.00 81.00 94 LEU A O 1
ATOM 751 N N . ARG A 1 95 ? -4.961 -24.071 -15.490 1.00 77.81 95 ARG A N 1
ATOM 752 C CA . ARG A 1 95 ? -5.238 -24.848 -16.713 1.00 77.81 95 ARG A CA 1
ATOM 753 C C . ARG A 1 95 ? -6.112 -24.123 -17.739 1.00 77.81 95 ARG A C 1
ATOM 755 O O . ARG A 1 95 ? -6.285 -24.618 -18.846 1.00 77.81 95 ARG A O 1
ATOM 762 N N . ALA A 1 96 ? -6.665 -22.961 -17.396 1.00 79.25 96 ALA A N 1
ATOM 763 C CA . ALA A 1 96 ? -7.492 -22.187 -18.314 1.00 79.25 96 ALA A CA 1
ATOM 764 C C . ALA A 1 96 ? -6.621 -21.485 -19.372 1.00 79.25 96 ALA A C 1
ATOM 766 O O . ALA A 1 96 ? -5.680 -20.773 -19.021 1.00 79.25 96 ALA A O 1
ATOM 767 N N . ALA A 1 97 ? -6.953 -21.611 -20.657 1.00 76.38 97 ALA A N 1
ATOM 768 C CA . ALA A 1 97 ? -6.279 -20.916 -21.761 1.00 76.38 97 ALA A CA 1
ATOM 769 C C . ALA A 1 97 ? -6.719 -19.435 -21.878 1.00 76.38 97 ALA A C 1
ATOM 771 O O . ALA A 1 97 ? -7.126 -18.974 -22.939 1.00 76.38 97 ALA A O 1
ATOM 772 N N . MET A 1 98 ? -6.701 -18.694 -20.764 1.00 77.19 98 MET A N 1
ATOM 773 C CA . MET A 1 98 ? -7.072 -17.273 -20.707 1.00 77.19 98 MET A CA 1
ATOM 774 C C . MET A 1 98 ? -5.837 -16.357 -20.651 1.00 77.19 98 MET A C 1
ATOM 776 O O . MET A 1 98 ? -4.825 -16.750 -20.064 1.00 77.19 98 MET A O 1
ATOM 780 N N . PRO A 1 99 ? -5.926 -15.114 -21.165 1.00 83.38 99 PRO A N 1
ATOM 781 C CA . PRO A 1 99 ? -4.888 -14.099 -20.993 1.00 83.38 99 PRO A CA 1
ATOM 782 C C . PRO A 1 99 ? -4.616 -13.798 -19.511 1.00 83.38 99 PRO A C 1
ATOM 784 O O . PRO A 1 99 ? -5.547 -13.714 -18.704 1.00 83.38 99 PRO A O 1
ATOM 787 N N . THR A 1 100 ? -3.350 -13.572 -19.155 1.00 83.06 100 THR A N 1
ATOM 788 C CA . THR A 1 100 ? -2.897 -13.350 -17.767 1.00 83.06 100 THR A CA 1
ATOM 789 C C . THR A 1 100 ? -3.628 -12.197 -17.073 1.00 83.06 100 THR A C 1
ATOM 791 O O . THR A 1 100 ? -4.007 -12.323 -15.911 1.00 83.06 100 THR A O 1
ATOM 794 N N . ALA A 1 101 ? -3.901 -11.103 -17.792 1.00 87.44 101 ALA A N 1
ATOM 795 C CA . ALA A 1 101 ? -4.623 -9.948 -17.255 1.00 87.44 101 ALA A CA 1
ATOM 796 C C . ALA A 1 101 ? -6.061 -10.292 -16.831 1.00 87.44 101 ALA A C 1
ATOM 798 O O . ALA A 1 101 ? -6.513 -9.876 -15.766 1.00 87.44 101 ALA A O 1
ATOM 799 N N . LEU A 1 102 ? -6.767 -11.104 -17.627 1.00 86.81 102 LEU A N 1
ATOM 800 C CA . LEU A 1 102 ? -8.124 -11.539 -17.293 1.00 86.81 102 LEU A CA 1
ATOM 801 C C . LEU A 1 102 ? -8.112 -12.432 -16.050 1.00 86.81 102 LEU A C 1
ATOM 803 O O . LEU A 1 102 ? -8.896 -12.216 -15.127 1.00 86.81 102 LEU A O 1
ATOM 807 N N . LYS A 1 103 ? -7.184 -13.398 -15.997 1.00 84.00 103 LYS A N 1
ATOM 808 C CA . LYS A 1 103 ? -7.019 -14.279 -14.831 1.00 84.00 103 LYS A CA 1
ATOM 809 C C . LYS A 1 103 ? -6.774 -13.478 -13.556 1.00 84.00 103 LYS A C 1
ATOM 811 O O . LYS A 1 103 ? -7.384 -13.782 -12.538 1.00 84.00 103 LYS A O 1
ATOM 816 N N . PHE A 1 104 ? -5.935 -12.444 -13.620 1.00 86.19 104 PHE A N 1
ATOM 817 C CA . PHE A 1 104 ? -5.668 -11.569 -12.481 1.00 86.19 104 PHE A CA 1
ATOM 818 C C . PHE A 1 104 ? -6.943 -10.898 -11.959 1.00 86.19 104 PHE A C 1
ATOM 820 O O . PHE A 1 104 ? -7.208 -10.961 -10.762 1.00 86.19 104 PHE A O 1
ATOM 827 N N . ILE A 1 105 ? -7.764 -10.323 -12.844 1.00 90.12 105 ILE A N 1
ATOM 828 C CA . ILE A 1 105 ? -9.014 -9.656 -12.446 1.00 90.12 105 ILE A CA 1
ATOM 829 C C . ILE A 1 105 ? -9.966 -10.648 -11.770 1.00 90.12 105 ILE A C 1
ATOM 831 O O . ILE A 1 105 ? -10.491 -10.354 -10.697 1.00 90.12 105 ILE A O 1
ATOM 835 N N . PHE A 1 106 ? -10.158 -11.837 -12.350 1.00 89.25 106 PHE A N 1
ATOM 836 C CA . PHE A 1 106 ? -11.032 -12.857 -11.763 1.00 89.25 106 PHE A CA 1
ATOM 837 C C . PHE A 1 106 ? -10.513 -13.362 -10.415 1.00 89.25 106 PHE A C 1
ATOM 839 O O . PHE A 1 106 ? -11.270 -13.418 -9.446 1.00 89.25 106 PHE A O 1
ATOM 846 N N . VAL A 1 107 ? -9.221 -13.686 -10.325 1.00 88.06 107 VAL A N 1
ATOM 847 C CA . VAL A 1 107 ? -8.603 -14.153 -9.079 1.00 88.06 107 VAL A CA 1
ATOM 848 C C . VAL A 1 107 ? -8.663 -13.066 -8.009 1.00 88.06 107 VAL A C 1
ATOM 850 O O . VAL A 1 107 ? -8.975 -13.378 -6.865 1.00 88.06 107 VAL A O 1
ATOM 853 N N . ALA A 1 108 ? -8.444 -11.794 -8.345 1.00 88.50 108 ALA A N 1
ATOM 854 C CA . ALA A 1 108 ? -8.558 -10.689 -7.394 1.00 88.50 108 ALA A CA 1
ATOM 855 C C . ALA A 1 108 ? -10.004 -10.511 -6.908 1.00 88.50 108 ALA A C 1
ATOM 857 O O . ALA A 1 108 ? -10.249 -10.436 -5.704 1.00 88.50 108 ALA A O 1
ATOM 858 N N . LEU A 1 109 ? -10.972 -10.523 -7.829 1.00 91.31 109 LEU A N 1
ATOM 859 C CA . LEU A 1 109 ? -12.384 -10.336 -7.500 1.00 91.31 109 LEU A CA 1
ATOM 860 C C . LEU A 1 109 ? -12.944 -11.474 -6.636 1.00 91.31 109 LEU A C 1
ATOM 862 O O . LEU A 1 109 ? -13.825 -11.231 -5.819 1.00 91.31 109 LEU A O 1
ATOM 866 N 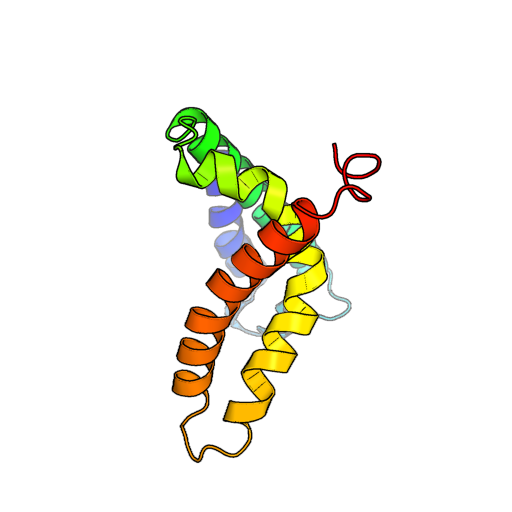N . ILE A 1 110 ? -12.430 -12.697 -6.793 1.00 90.94 110 ILE A N 1
ATOM 867 C CA . ILE A 1 110 ? -12.835 -13.863 -5.994 1.00 90.94 110 ILE A CA 1
ATOM 868 C C . ILE A 1 110 ? -12.056 -13.933 -4.675 1.00 90.94 110 ILE A C 1
ATOM 870 O O . ILE A 1 110 ? -12.642 -14.189 -3.623 1.00 90.94 110 ILE A O 1
ATOM 874 N N . SER A 1 111 ? -10.742 -13.699 -4.702 1.00 88.38 111 SER A N 1
ATOM 875 C CA . SER A 1 111 ? -9.887 -13.865 -3.520 1.00 88.38 111 SER A CA 1
ATOM 876 C C . SER A 1 111 ? -10.168 -12.817 -2.446 1.00 88.38 111 SER A C 1
ATOM 878 O O . SER A 1 111 ? -10.225 -13.174 -1.275 1.00 88.38 111 SER A O 1
ATOM 880 N N . VAL A 1 112 ? -10.437 -11.558 -2.811 1.00 87.75 112 VAL A N 1
ATOM 881 C CA . VAL A 1 112 ? -10.754 -10.487 -1.848 1.00 87.75 112 VAL A CA 1
ATOM 882 C C . VAL A 1 112 ? -11.961 -10.835 -0.958 1.00 87.75 112 VAL A C 1
ATOM 884 O O . VAL A 1 112 ? -11.790 -10.881 0.263 1.00 87.75 112 VAL A O 1
ATOM 887 N N . PRO A 1 113 ? -13.165 -11.126 -1.489 1.00 87.88 113 PRO A N 1
ATOM 888 C CA . PRO A 1 113 ? -14.296 -11.518 -0.655 1.00 87.88 113 PRO A CA 1
ATOM 889 C C . PRO A 1 113 ? -14.057 -12.858 0.048 1.00 87.88 113 PRO A C 1
ATOM 891 O O . PRO A 1 113 ? -14.416 -12.984 1.219 1.00 87.88 113 PRO A O 1
ATOM 894 N N . ALA A 1 114 ? -13.401 -13.829 -0.600 1.00 87.50 114 ALA A N 1
ATOM 895 C CA . ALA A 1 114 ? -13.076 -15.108 0.032 1.00 87.50 114 ALA A CA 1
ATOM 896 C C . ALA A 1 114 ? -12.200 -14.925 1.283 1.00 87.50 114 ALA A C 1
ATOM 898 O O . ALA A 1 114 ? -12.484 -15.523 2.319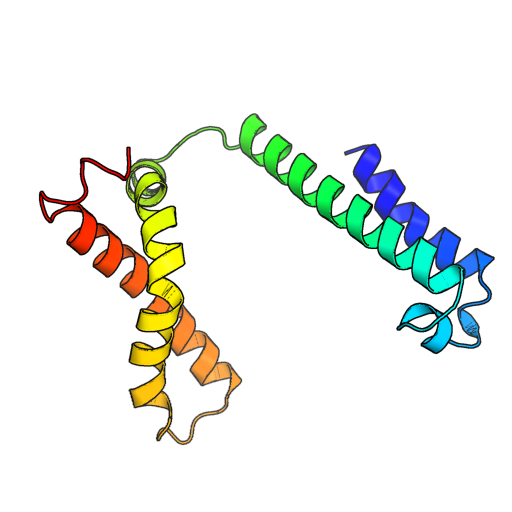 1.00 87.50 114 ALA A O 1
ATOM 899 N N . CYS A 1 115 ? -11.197 -14.044 1.236 1.00 87.19 115 CYS A N 1
ATOM 900 C CA . CYS A 1 115 ? -10.360 -13.714 2.385 1.00 87.19 115 CYS A CA 1
ATOM 901 C C . CYS A 1 115 ? -11.182 -13.166 3.558 1.00 87.19 115 CYS A C 1
ATOM 903 O O . CYS A 1 115 ? -10.984 -13.597 4.695 1.00 87.19 115 CYS A O 1
ATOM 905 N N . PHE A 1 116 ? -12.121 -12.248 3.301 1.00 84.19 116 PHE A N 1
ATOM 906 C CA . PHE A 1 116 ? -12.977 -11.686 4.352 1.00 84.19 116 PHE A CA 1
ATOM 907 C C . PHE A 1 116 ? -13.946 -12.722 4.934 1.00 84.19 116 PHE A C 1
ATOM 909 O O . PHE A 1 116 ? -14.135 -12.749 6.149 1.00 84.19 116 PHE A O 1
ATOM 916 N N . VAL A 1 117 ? -14.510 -13.606 4.105 1.00 85.56 117 VAL A N 1
ATOM 917 C CA . VAL A 1 117 ? -15.389 -14.699 4.559 1.00 85.56 117 VAL A CA 1
ATOM 918 C C . VAL A 1 117 ? -14.621 -15.706 5.416 1.00 85.56 117 VAL A C 1
ATOM 920 O O . VAL A 1 117 ? -15.072 -16.058 6.506 1.00 85.56 117 VAL A O 1
ATOM 923 N N . VAL A 1 118 ? -13.440 -16.134 4.964 1.00 83.88 118 VAL A N 1
ATOM 924 C CA . VAL A 1 118 ? -12.572 -17.058 5.709 1.00 83.88 118 VAL A CA 1
ATOM 925 C C . VAL A 1 118 ? -12.124 -16.426 7.026 1.00 83.88 118 VAL A C 1
ATOM 927 O O . VAL A 1 118 ? -12.179 -17.071 8.070 1.00 83.88 118 VAL A O 1
ATOM 930 N N . SER A 1 119 ? -11.747 -15.147 7.006 1.00 82.19 119 SER A N 1
ATOM 931 C CA . SER A 1 119 ? -11.382 -14.410 8.214 1.00 82.19 119 SER A CA 1
ATOM 932 C C . SER A 1 119 ? -12.531 -14.315 9.222 1.00 82.19 119 SER A C 1
ATOM 934 O O . SER A 1 119 ? -12.295 -14.476 10.421 1.00 82.19 119 SER A O 1
ATOM 936 N N . ASP A 1 120 ? -13.756 -14.043 8.770 1.00 81.38 120 ASP A N 1
ATOM 937 C CA . ASP A 1 120 ? -14.927 -13.990 9.652 1.00 81.38 120 ASP A CA 1
ATOM 938 C C . ASP A 1 120 ? -15.232 -15.371 10.246 1.00 81.38 120 ASP A C 1
ATOM 940 O O . ASP A 1 120 ? -15.482 -15.488 11.446 1.00 81.38 120 ASP A O 1
ATOM 944 N N . LEU A 1 121 ? -15.126 -16.433 9.439 1.00 80.94 121 LEU A N 1
ATOM 945 C CA . LEU A 1 121 ? -15.316 -17.810 9.894 1.00 80.94 121 LEU A CA 1
ATOM 946 C C . LEU A 1 121 ? -14.286 -18.207 10.963 1.00 80.94 121 LEU A C 1
ATOM 948 O O . LEU A 1 121 ? -14.660 -18.770 11.990 1.00 80.94 121 LEU A O 1
ATOM 952 N N . ILE A 1 122 ? -13.011 -17.855 10.770 1.00 77.06 122 ILE A N 1
ATOM 953 C CA . ILE A 1 122 ? -11.940 -18.119 11.743 1.00 77.06 122 ILE A CA 1
ATOM 954 C C . ILE A 1 122 ? -12.179 -17.356 13.052 1.00 77.06 122 ILE A C 1
ATOM 956 O O . ILE A 1 122 ? -11.995 -17.919 14.132 1.00 77.06 122 ILE A O 1
ATOM 960 N N . ARG A 1 123 ? -12.631 -16.096 12.996 1.00 71.50 123 ARG A N 1
ATOM 961 C CA . ARG A 1 123 ? -12.924 -15.308 14.209 1.00 71.50 123 ARG A CA 1
ATOM 962 C C . ARG A 1 123 ? -14.178 -15.762 14.958 1.00 71.50 123 ARG A C 1
ATOM 964 O O . ARG A 1 123 ? -14.293 -15.479 16.150 1.00 71.50 123 ARG A O 1
ATOM 971 N N . ARG A 1 124 ? -15.091 -16.495 14.311 1.00 70.06 124 ARG A N 1
ATOM 972 C CA . ARG A 1 124 ? -16.231 -17.150 14.983 1.00 70.06 124 ARG A CA 1
ATOM 973 C C . ARG A 1 124 ? -15.810 -18.359 15.822 1.00 70.06 124 ARG A C 1
ATOM 975 O O . ARG A 1 124 ? -16.558 -18.747 16.718 1.00 70.06 124 ARG A O 1
ATOM 982 N N . ILE A 1 125 ? -14.631 -18.935 15.577 1.00 70.62 125 ILE A N 1
ATOM 983 C CA . ILE A 1 125 ? -14.113 -20.055 16.367 1.00 70.62 125 ILE A CA 1
ATOM 984 C C . ILE A 1 125 ? -13.623 -19.511 17.727 1.00 70.62 125 ILE A C 1
ATOM 986 O O . ILE A 1 125 ? -12.759 -18.631 17.775 1.00 70.62 125 ILE A O 1
ATOM 990 N N . PRO A 1 126 ? -14.161 -20.011 18.858 1.00 54.25 126 PRO A N 1
ATOM 991 C CA . PRO A 1 126 ? -14.039 -19.392 20.185 1.00 54.25 126 PRO A CA 1
ATOM 992 C C . PRO A 1 126 ? -12.617 -19.345 20.777 1.00 54.25 126 PRO A C 1
ATOM 994 O O . PRO A 1 126 ? -12.417 -18.713 21.812 1.00 54.25 126 PRO A O 1
ATOM 997 N N . TYR A 1 127 ? -11.622 -19.959 20.130 1.00 55.84 127 TYR A N 1
ATOM 998 C CA . TYR A 1 127 ? -10.234 -20.020 20.607 1.00 55.84 127 TYR A CA 1
ATOM 999 C C . TYR A 1 127 ? -9.385 -18.778 20.288 1.00 55.84 127 TYR A C 1
ATOM 1001 O O . TYR A 1 127 ? -8.337 -18.581 20.900 1.00 55.84 127 TYR A O 1
ATOM 1009 N N . THR A 1 128 ? -9.839 -17.898 19.392 1.00 52.59 128 THR A N 1
ATOM 1010 C CA . THR A 1 128 ? -9.021 -16.776 18.888 1.00 52.59 128 THR A CA 1
ATOM 1011 C C . THR A 1 128 ? -9.300 -15.443 19.604 1.00 52.59 128 THR A C 1
ATOM 1013 O O . THR A 1 128 ? -8.527 -14.493 19.489 1.00 52.59 128 THR A O 1
ATOM 1016 N N . LYS A 1 129 ? -10.350 -15.375 20.441 1.00 51.09 129 LYS A N 1
ATOM 1017 C CA . LYS A 1 129 ? -10.699 -14.177 21.237 1.00 51.09 129 LYS A CA 1
ATOM 1018 C C . LYS A 1 129 ? -9.629 -13.759 22.253 1.00 51.09 129 LYS A C 1
ATOM 1020 O O . LYS A 1 129 ? -9.686 -12.649 22.761 1.00 51.09 129 LYS A O 1
ATOM 1025 N N . ARG A 1 130 ? -8.673 -14.637 22.579 1.00 52.12 130 ARG A N 1
ATOM 1026 C CA . ARG A 1 130 ? -7.688 -14.397 23.647 1.00 52.12 130 ARG A CA 1
ATOM 1027 C C . ARG A 1 130 ? -6.382 -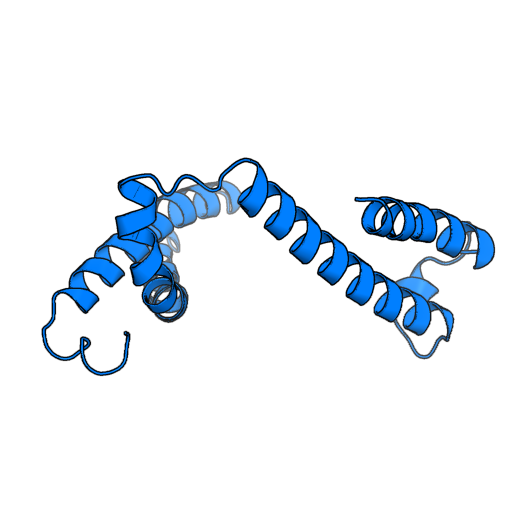13.757 23.173 1.00 52.12 130 ARG A C 1
ATOM 1029 O O . ARG A 1 130 ? -5.617 -13.303 24.012 1.00 52.12 130 ARG A O 1
ATOM 1036 N N . VAL A 1 131 ? -6.128 -13.730 21.862 1.00 56.41 131 VAL A N 1
ATOM 1037 C CA . VAL A 1 131 ? -4.850 -13.250 21.295 1.00 56.41 131 VAL A CA 1
ATOM 1038 C C . VAL A 1 131 ? -5.044 -12.073 20.330 1.00 56.41 131 VAL A C 1
ATOM 1040 O O . VAL A 1 131 ? -4.096 -11.347 20.062 1.00 56.41 131 VAL A O 1
ATOM 1043 N N . LEU A 1 132 ? -6.264 -11.844 19.830 1.00 49.62 132 LEU A N 1
ATOM 1044 C CA . LEU A 1 132 ? -6.521 -10.907 18.727 1.00 49.62 132 LEU A CA 1
ATOM 1045 C C . LEU A 1 132 ? -7.272 -9.611 19.079 1.00 49.62 132 LEU A C 1
ATOM 1047 O O . LEU A 1 132 ? -7.510 -8.821 18.170 1.00 49.62 132 LEU A O 1
ATOM 1051 N N . GLY A 1 133 ? -7.541 -9.352 20.365 1.00 44.25 133 GLY A N 1
ATOM 1052 C CA . GLY A 1 133 ? -8.164 -8.103 20.838 1.00 44.25 133 GLY A CA 1
ATOM 1053 C C . GLY A 1 133 ? -9.680 -8.064 20.688 1.00 44.25 133 GLY A C 1
ATOM 1054 O O . GLY A 1 133 ? -10.193 -8.289 19.567 1.00 44.25 133 GLY A O 1
#

Foldseek 3Di:
DVQLVVLVVVVVVLCVVVVVVVPVPLCVDDPHPSVVVNVVSVVSNVVVVVVVVVVCCVVPVVDQDPVNVLVVLLVVQLVVCLVVLLVVLCVVVPPDPDDPVVSVVVSCVVSVVVSSVVSVVVVVPVPCVPPRD